Protein AF-A0A401IZW7-F1 (afdb_monomer_lite)

Foldseek 3Di:
DVVVVVVVVVVVVVVVVVVVVVVVVVVLVVQQPDDPPDPPFQAGLVLQCQFWLDDSVLSSCLCVQALRDDDPDLQRSCVQLQLHWDWDDDDPDTDTPGGGNNHDPSSVVSLLVSLVSCLVGQVQFPLNVVLVVVCVVVVNPCNPSSSSVSSSVVSSQVSCCRRPVDDGHSTHTDDD

Sequence (176 aa):
MHLKAEICRLLDRIELILQQLKAVEAIRDELLIAPPVNAAAPACPASLMQLRGIGPDFANVLWSEGLYRHFGNRRELASYAGLATTPWQSGTIDRMQGVSQAGNPRLRTVMVQISWFWLLHQRESALTRWFHQRVELDGGRRKKPAIIALARKLLIALWKFVRHGVVIEGAVLKHA

pLDDT: mean 88.48, std 10.16, range [44.94, 98.06]

InterPro domains:
  IPR003346 Transposase IS116/IS110/IS902, C-terminal [PF02371] (48-123)
  IPR047650 Transposase IS110-like [PTHR33055] (6-169)

Structure (mmCIF, N/CA/C/O backbone):
data_AF-A0A401IZW7-F1
#
_entry.id   AF-A0A401IZW7-F1
#
loop_
_atom_site.group_PDB
_atom_site.id
_atom_site.type_symbol
_atom_site.label_atom_id
_atom_site.label_alt_id
_atom_site.label_comp_id
_atom_site.label_asym_id
_atom_site.label_entity_id
_atom_site.label_seq_id
_atom_site.pdbx_PDB_ins_code
_atom_site.Cartn_x
_atom_site.Cartn_y
_atom_site.Cartn_z
_atom_site.occupancy
_atom_site.B_iso_or_equiv
_atom_site.auth_seq_id
_atom_site.auth_comp_id
_atom_site.auth_asym_id
_atom_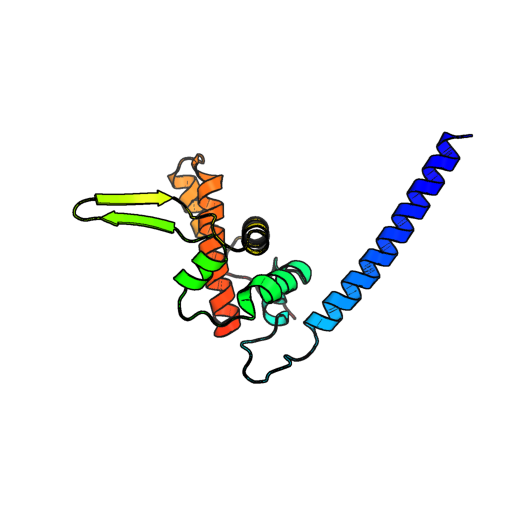site.auth_atom_id
_atom_site.pdbx_PDB_model_num
ATOM 1 N N . MET A 1 1 ? 30.711 7.380 -35.625 1.00 66.44 1 MET A N 1
ATOM 2 C CA . MET A 1 1 ? 30.952 5.948 -35.324 1.00 66.44 1 MET A CA 1
ATOM 3 C C . MET A 1 1 ? 30.677 5.607 -33.857 1.00 66.44 1 MET A C 1
ATOM 5 O O . MET A 1 1 ? 29.888 4.704 -33.620 1.00 66.44 1 MET A O 1
ATOM 9 N N . HIS A 1 2 ? 31.232 6.340 -32.881 1.00 84.12 2 HIS A N 1
ATOM 10 C CA . HIS A 1 2 ? 31.074 6.031 -31.445 1.00 84.12 2 HIS A CA 1
ATOM 11 C C . HIS A 1 2 ? 29.626 6.050 -30.924 1.00 84.12 2 HIS A C 1
ATOM 13 O O . HIS A 1 2 ? 29.213 5.090 -30.284 1.00 84.12 2 HIS A O 1
ATOM 19 N N . LEU A 1 3 ? 28.830 7.067 -31.280 1.00 92.69 3 LEU A N 1
ATOM 20 C CA . LEU A 1 3 ? 27.442 7.188 -30.810 1.00 92.69 3 LEU A CA 1
ATOM 21 C C . LEU A 1 3 ? 26.559 5.999 -31.227 1.00 92.69 3 LEU A C 1
ATOM 23 O O . LEU A 1 3 ? 25.774 5.496 -30.434 1.00 92.69 3 LEU A O 1
ATOM 27 N N . LYS A 1 4 ? 26.716 5.502 -32.462 1.00 95.00 4 LYS A N 1
ATOM 28 C CA . LYS A 1 4 ? 25.958 4.338 -32.951 1.00 95.00 4 LYS A CA 1
ATOM 29 C C . LYS A 1 4 ? 26.282 3.081 -32.136 1.00 95.00 4 LYS A C 1
ATOM 31 O O . LYS A 1 4 ? 25.372 2.355 -31.761 1.00 95.00 4 LYS A O 1
ATOM 36 N N . ALA A 1 5 ? 27.563 2.846 -31.845 1.00 95.25 5 ALA A N 1
ATOM 37 C CA . ALA A 1 5 ? 27.991 1.700 -31.045 1.00 95.25 5 ALA A CA 1
ATOM 38 C C . ALA A 1 5 ? 27.495 1.789 -29.593 1.00 95.25 5 ALA A C 1
ATOM 40 O O . ALA A 1 5 ? 27.129 0.777 -29.002 1.00 95.25 5 ALA A O 1
ATOM 41 N N . GLU A 1 6 ? 27.455 2.993 -29.024 1.00 95.50 6 GLU A N 1
ATOM 42 C CA . GLU A 1 6 ? 26.913 3.226 -27.686 1.00 95.50 6 GLU A CA 1
ATOM 43 C C . GLU A 1 6 ? 25.400 2.985 -27.628 1.00 95.50 6 GLU A C 1
ATOM 45 O O . GLU A 1 6 ? 24.934 2.276 -26.738 1.00 95.50 6 GLU A O 1
ATOM 50 N N . ILE A 1 7 ? 24.647 3.472 -28.621 1.00 96.88 7 ILE A N 1
ATOM 51 C CA . ILE A 1 7 ? 23.209 3.196 -28.748 1.00 96.88 7 ILE A CA 1
ATOM 52 C C . ILE A 1 7 ? 22.953 1.688 -28.837 1.00 96.88 7 ILE A C 1
ATOM 54 O O . ILE A 1 7 ? 22.086 1.191 -28.124 1.00 96.88 7 ILE A O 1
ATOM 58 N N . CYS A 1 8 ? 23.719 0.947 -29.647 1.00 97.19 8 CYS A N 1
ATOM 59 C CA . CYS A 1 8 ? 23.579 -0.510 -29.734 1.00 97.19 8 CYS A CA 1
ATOM 60 C C . CYS A 1 8 ? 23.766 -1.183 -28.366 1.00 97.19 8 CYS A C 1
ATOM 62 O O . CYS A 1 8 ? 22.891 -1.925 -27.941 1.00 97.19 8 CYS A O 1
ATOM 64 N N . ARG A 1 9 ? 24.821 -0.837 -27.613 1.00 96.69 9 ARG A N 1
ATOM 65 C CA . ARG A 1 9 ? 25.041 -1.396 -26.264 1.00 96.69 9 ARG A CA 1
ATOM 66 C C . ARG A 1 9 ? 23.902 -1.083 -25.292 1.00 96.69 9 ARG A C 1
ATOM 68 O O . ARG A 1 9 ? 23.589 -1.900 -24.429 1.00 96.69 9 ARG A O 1
ATOM 75 N N . LEU A 1 10 ? 23.312 0.112 -25.383 1.00 97.56 10 LEU A N 1
ATOM 76 C CA . LEU A 1 10 ? 22.170 0.486 -24.548 1.00 97.56 10 LEU A CA 1
ATOM 77 C C . LEU A 1 10 ? 20.919 -0.317 -24.913 1.00 97.56 10 LEU A C 1
ATOM 79 O O . LEU A 1 10 ? 20.207 -0.747 -24.008 1.00 97.56 10 LEU A O 1
ATOM 83 N N . LEU A 1 11 ? 20.677 -0.553 -26.205 1.00 97.88 11 LEU A N 1
ATOM 84 C CA . LEU A 1 11 ? 19.581 -1.405 -26.668 1.00 97.88 11 LEU A CA 1
ATOM 85 C C . LEU A 1 11 ? 19.766 -2.851 -26.193 1.00 97.88 11 LEU A C 1
ATOM 87 O O . LEU A 1 11 ? 18.843 -3.391 -25.586 1.00 97.88 11 LEU A O 1
ATOM 91 N N . ASP A 1 12 ? 20.968 -3.415 -26.344 1.00 97.94 12 ASP A N 1
ATOM 92 C CA . ASP A 1 12 ? 21.296 -4.767 -25.869 1.00 97.94 12 ASP A CA 1
ATOM 93 C C . ASP A 1 12 ? 21.050 -4.897 -24.354 1.00 97.94 12 ASP A C 1
ATOM 95 O O . ASP A 1 12 ? 20.484 -5.877 -23.865 1.00 97.94 12 ASP A O 1
ATOM 99 N N . ARG A 1 13 ? 21.428 -3.868 -23.580 1.00 97.88 13 ARG A N 1
ATOM 100 C CA . ARG A 1 13 ? 21.201 -3.838 -22.129 1.00 97.88 13 ARG A CA 1
ATOM 101 C C . ARG A 1 13 ? 19.718 -3.747 -21.772 1.00 97.88 13 ARG A C 1
ATOM 103 O O . ARG A 1 13 ? 19.296 -4.390 -20.813 1.00 97.88 13 ARG A O 1
ATOM 110 N N . ILE A 1 14 ? 18.941 -2.938 -22.493 1.00 98.06 14 ILE A N 1
ATOM 111 C CA . ILE A 1 14 ? 17.491 -2.838 -22.280 1.00 98.06 14 ILE A CA 1
ATOM 112 C C . ILE A 1 14 ? 16.838 -4.189 -22.564 1.00 98.06 14 ILE A C 1
ATOM 114 O O . ILE A 1 14 ? 16.034 -4.648 -21.755 1.00 98.06 14 ILE A O 1
ATOM 118 N N . GLU A 1 15 ? 17.210 -4.848 -23.660 1.00 97.88 15 GLU A N 1
ATOM 119 C CA . GLU A 1 15 ? 16.669 -6.156 -24.018 1.00 97.88 15 GLU A CA 1
ATOM 120 C C . GLU A 1 15 ? 16.966 -7.206 -22.940 1.00 97.88 15 GLU A C 1
ATOM 122 O O . GLU A 1 15 ? 16.049 -7.891 -22.481 1.00 97.88 15 GLU A O 1
ATOM 127 N N . LEU A 1 16 ? 18.208 -7.257 -22.448 1.00 98.06 16 LEU A N 1
ATOM 128 C CA . LEU A 1 16 ? 18.594 -8.146 -21.352 1.00 98.06 16 LEU A CA 1
ATOM 129 C C . LEU A 1 16 ? 17.767 -7.891 -20.081 1.00 98.06 16 LEU A C 1
ATOM 131 O O . LEU A 1 16 ? 17.264 -8.832 -19.465 1.00 98.06 16 LEU A O 1
ATOM 135 N N . ILE A 1 17 ? 17.601 -6.626 -19.683 1.00 97.75 17 ILE A N 1
ATOM 136 C CA . ILE A 1 17 ? 16.828 -6.268 -18.483 1.00 97.75 17 ILE A CA 1
ATOM 137 C C . ILE A 1 17 ? 15.356 -6.653 -18.654 1.00 97.75 17 ILE A C 1
ATOM 139 O O . ILE A 1 17 ? 14.751 -7.169 -17.716 1.00 97.75 17 ILE A O 1
ATOM 143 N N . LEU A 1 18 ? 14.774 -6.448 -19.838 1.00 97.75 18 LEU A N 1
ATOM 144 C CA . LEU A 1 18 ? 13.393 -6.846 -20.117 1.00 97.75 18 LEU A CA 1
ATOM 145 C C . LEU A 1 18 ? 13.208 -8.366 -20.041 1.00 97.75 18 LEU A C 1
ATOM 147 O O . LEU A 1 18 ? 12.187 -8.826 -19.533 1.00 97.75 18 LEU A O 1
ATOM 151 N N . GLN A 1 19 ? 14.182 -9.152 -20.506 1.00 97.75 19 GLN A N 1
ATOM 152 C CA . GLN A 1 19 ? 14.154 -10.611 -20.370 1.00 97.75 19 GLN A CA 1
ATOM 153 C C . GLN A 1 19 ? 14.216 -11.045 -18.899 1.00 97.75 19 GLN A C 1
ATOM 155 O O . GLN A 1 19 ? 13.415 -11.873 -18.466 1.00 97.75 19 GLN A O 1
ATOM 160 N N . GLN A 1 20 ? 15.116 -10.451 -18.110 1.00 97.25 20 GLN A N 1
ATOM 161 C CA . GLN A 1 20 ? 15.227 -10.736 -16.676 1.00 97.25 20 GLN A CA 1
ATOM 162 C C . GLN A 1 20 ? 13.965 -10.332 -15.908 1.00 97.25 20 GLN A C 1
ATOM 164 O O . GLN A 1 20 ? 13.503 -11.084 -15.052 1.00 97.25 20 GLN A O 1
ATOM 169 N N . LEU A 1 21 ? 13.378 -9.177 -16.237 1.00 95.69 21 LEU A N 1
ATOM 170 C CA . LEU A 1 21 ? 12.128 -8.719 -15.638 1.00 95.69 21 LEU A CA 1
ATOM 171 C C . LEU A 1 21 ? 11.007 -9.729 -15.886 1.00 95.69 21 LEU A C 1
ATOM 173 O O . LEU A 1 21 ? 10.373 -10.162 -14.930 1.00 95.69 21 LEU A O 1
ATOM 177 N N . LYS A 1 22 ? 10.829 -10.177 -17.135 1.00 95.50 22 LYS A N 1
ATOM 178 C CA . LYS A 1 22 ? 9.826 -11.197 -17.482 1.00 95.50 22 LYS A CA 1
ATOM 179 C C . LYS A 1 22 ? 10.024 -12.499 -16.707 1.00 95.50 22 LYS A C 1
ATOM 181 O O . LYS A 1 22 ? 9.047 -13.093 -16.264 1.00 95.50 22 LYS A O 1
ATOM 186 N N . ALA A 1 23 ? 11.270 -12.937 -16.523 1.00 95.12 23 ALA A N 1
ATOM 187 C CA . ALA A 1 23 ? 11.562 -14.135 -15.739 1.00 95.12 23 ALA A CA 1
ATOM 188 C C . ALA A 1 23 ? 11.154 -13.969 -14.263 1.00 95.12 23 ALA A C 1
ATOM 190 O O . ALA A 1 23 ? 10.548 -14.866 -13.683 1.00 95.12 23 ALA A O 1
ATOM 191 N N . VAL A 1 24 ? 11.428 -12.807 -13.662 1.00 93.50 24 VAL A N 1
ATOM 192 C CA . VAL A 1 24 ? 11.023 -12.505 -12.278 1.00 93.50 24 VAL A CA 1
ATOM 193 C C . VAL A 1 24 ? 9.502 -12.379 -12.148 1.00 93.50 24 VAL A C 1
ATOM 195 O O . VAL A 1 24 ? 8.928 -12.861 -11.172 1.00 93.50 24 VAL A O 1
ATOM 198 N N . GLU A 1 25 ? 8.840 -11.761 -13.126 1.00 92.12 25 GLU A N 1
ATOM 199 C CA . GLU A 1 25 ? 7.379 -11.653 -13.173 1.00 92.12 25 GLU A CA 1
ATOM 200 C C . GLU A 1 25 ? 6.712 -13.029 -13.274 1.00 92.12 25 GLU A C 1
ATOM 202 O O . GLU A 1 25 ? 5.750 -13.279 -12.552 1.00 92.12 25 GLU A O 1
ATOM 207 N N . ALA A 1 26 ? 7.262 -13.944 -14.079 1.00 90.81 26 ALA A N 1
ATOM 208 C CA . ALA A 1 26 ? 6.775 -15.319 -14.173 1.00 90.81 26 ALA A CA 1
ATOM 209 C C . ALA A 1 26 ? 6.876 -16.055 -12.826 1.00 90.81 26 ALA A C 1
ATOM 211 O O . ALA A 1 26 ? 5.886 -16.614 -12.361 1.00 90.81 26 ALA A O 1
ATOM 212 N N . ILE A 1 27 ? 8.026 -15.966 -12.143 1.00 89.31 27 ILE A N 1
ATOM 213 C CA . ILE A 1 27 ? 8.215 -16.564 -10.808 1.00 89.31 27 ILE A CA 1
ATOM 214 C C . ILE A 1 27 ? 7.198 -15.995 -9.808 1.00 89.31 27 ILE A C 1
ATOM 216 O O . ILE A 1 27 ? 6.608 -16.730 -9.016 1.00 89.31 27 ILE A O 1
ATOM 220 N N . ARG A 1 28 ? 6.972 -14.676 -9.825 1.00 88.31 28 ARG A N 1
ATOM 221 C CA . ARG A 1 28 ? 5.965 -14.031 -8.970 1.00 88.31 28 ARG A CA 1
ATOM 222 C C . ARG A 1 28 ? 4.570 -14.588 -9.253 1.00 88.31 28 ARG A C 1
ATOM 224 O O . ARG A 1 28 ? 3.847 -14.895 -8.308 1.00 88.31 28 ARG A O 1
ATOM 231 N N . ASP A 1 29 ? 4.186 -14.677 -10.520 1.00 86.69 29 ASP A N 1
ATOM 232 C CA . ASP A 1 29 ? 2.843 -15.100 -10.914 1.00 86.69 29 ASP A CA 1
ATOM 233 C C . ASP A 1 29 ? 2.595 -16.576 -10.566 1.00 86.69 29 ASP A C 1
ATOM 235 O O . ASP A 1 29 ? 1.526 -16.909 -10.054 1.00 86.69 29 ASP A O 1
ATOM 239 N N . GLU A 1 30 ? 3.607 -17.438 -10.705 1.00 86.06 30 GLU A N 1
ATOM 240 C CA . GLU A 1 30 ? 3.570 -18.826 -10.225 1.00 86.06 30 GLU A CA 1
ATOM 241 C C . GLU A 1 30 ? 3.306 -18.904 -8.712 1.00 86.06 30 GLU A C 1
ATOM 243 O O . GLU A 1 30 ? 2.426 -19.644 -8.265 1.00 86.06 30 GLU A O 1
ATOM 248 N N . LEU A 1 31 ? 4.007 -18.093 -7.913 1.00 81.12 31 LEU A N 1
ATOM 249 C CA . LEU A 1 31 ? 3.826 -18.047 -6.457 1.00 81.12 31 LEU A CA 1
ATOM 250 C C . LEU A 1 31 ? 2.451 -17.511 -6.033 1.00 81.12 31 LEU A C 1
ATOM 252 O O . LEU A 1 31 ? 1.957 -17.876 -4.967 1.00 81.12 31 LEU A O 1
ATOM 256 N N . LEU A 1 32 ? 1.831 -16.645 -6.839 1.00 77.44 32 LEU A N 1
ATOM 257 C CA . LEU A 1 32 ? 0.494 -16.106 -6.567 1.00 77.44 32 LEU A CA 1
ATOM 258 C C . LEU A 1 32 ? -0.622 -17.120 -6.851 1.00 77.44 32 LEU A C 1
ATOM 260 O O . LEU A 1 32 ? -1.674 -17.047 -6.214 1.00 77.44 32 LEU A O 1
ATOM 264 N N . ILE A 1 33 ? -0.401 -18.036 -7.798 1.00 74.75 33 ILE A N 1
ATOM 265 C CA . ILE A 1 33 ? -1.347 -19.097 -8.178 1.00 74.75 33 ILE A CA 1
ATOM 266 C C . ILE A 1 33 ? -1.187 -20.330 -7.276 1.00 74.75 33 ILE A C 1
ATOM 268 O O . ILE A 1 33 ? -2.151 -21.072 -7.072 1.00 74.75 33 ILE A O 1
ATOM 272 N N . ALA A 1 34 ? 0.007 -20.546 -6.716 1.00 69.31 34 ALA A N 1
ATOM 273 C CA . ALA A 1 34 ? 0.283 -21.678 -5.845 1.00 69.31 34 ALA A CA 1
ATOM 274 C C . ALA A 1 34 ? -0.717 -21.752 -4.667 1.00 69.31 34 ALA A C 1
ATOM 276 O O . ALA A 1 34 ? -0.985 -20.742 -4.003 1.00 69.31 34 ALA A O 1
ATOM 277 N N . PRO A 1 35 ? -1.282 -22.942 -4.378 1.00 61.03 35 PRO A N 1
ATOM 278 C CA . PRO A 1 35 ? -2.200 -23.108 -3.261 1.00 61.03 35 PRO A CA 1
ATOM 279 C C . PRO A 1 35 ? -1.498 -22.757 -1.941 1.00 61.03 35 PRO A C 1
ATOM 281 O O . PRO A 1 35 ? -0.297 -23.004 -1.789 1.00 61.03 35 PRO A O 1
ATOM 284 N N . PRO A 1 36 ? -2.220 -22.181 -0.962 1.00 62.81 36 PRO A N 1
ATOM 285 C CA . PRO A 1 36 ? -1.621 -21.837 0.315 1.00 62.81 36 PRO A CA 1
ATOM 286 C C . PRO A 1 36 ? -1.055 -23.097 0.978 1.00 62.81 36 PRO A C 1
ATOM 288 O O . PRO A 1 36 ? -1.755 -24.094 1.135 1.00 62.81 36 PRO A O 1
ATOM 291 N N . VAL A 1 37 ? 0.204 -23.020 1.418 1.00 58.25 37 VAL A N 1
ATOM 292 C CA . VAL A 1 37 ? 0.932 -24.125 2.075 1.00 58.25 37 VAL A CA 1
ATOM 293 C C . VAL A 1 37 ? 0.200 -24.640 3.328 1.00 58.25 37 VAL A C 1
ATOM 295 O O . VAL A 1 37 ? 0.379 -25.786 3.719 1.00 58.25 37 VAL A O 1
ATOM 298 N N . ASN A 1 38 ? -0.672 -23.822 3.932 1.00 57.50 38 ASN A N 1
ATOM 299 C CA . ASN A 1 38 ? -1.507 -24.197 5.071 1.00 57.50 38 ASN A CA 1
ATOM 300 C C . ASN A 1 38 ? -2.997 -23.981 4.770 1.00 57.50 38 ASN A C 1
ATOM 302 O O . ASN A 1 38 ? -3.418 -22.857 4.503 1.00 57.50 38 ASN A O 1
ATOM 306 N N . ALA A 1 39 ? -3.814 -25.026 4.941 1.00 51.50 39 ALA A N 1
ATOM 307 C CA . ALA A 1 39 ? -5.276 -24.970 4.793 1.00 51.50 39 ALA A CA 1
ATOM 308 C C . ALA A 1 39 ? -5.973 -24.027 5.800 1.00 51.50 39 ALA A C 1
ATOM 310 O O . ALA A 1 39 ? -7.092 -23.583 5.565 1.00 51.50 39 ALA A O 1
ATOM 311 N N . ALA A 1 40 ? -5.305 -23.687 6.909 1.00 51.81 40 ALA A N 1
ATOM 312 C CA . ALA A 1 40 ? -5.777 -22.718 7.903 1.00 51.81 40 ALA A CA 1
ATOM 313 C C . ALA A 1 40 ? -5.408 -21.254 7.568 1.00 51.81 40 ALA A C 1
ATOM 315 O O . ALA A 1 40 ? -5.723 -20.343 8.341 1.00 51.81 40 ALA A O 1
ATOM 316 N N . ALA A 1 41 ? -4.702 -21.007 6.456 1.00 54.31 41 ALA A N 1
ATOM 317 C CA . ALA A 1 41 ? -4.298 -19.664 6.066 1.00 54.31 41 ALA A CA 1
ATOM 318 C C . ALA A 1 41 ? -5.493 -18.861 5.503 1.00 54.31 41 ALA A C 1
ATOM 320 O O . ALA A 1 41 ? -6.273 -19.368 4.697 1.00 54.31 41 ALA A O 1
ATOM 321 N N . PRO A 1 42 ? -5.650 -17.594 5.914 1.00 53.34 42 PRO A N 1
ATOM 322 C CA . PRO A 1 42 ? -6.771 -16.744 5.521 1.00 53.34 42 PRO A CA 1
ATOM 323 C C . PRO A 1 42 ? -6.658 -16.264 4.067 1.00 53.34 42 PRO A C 1
ATOM 325 O O . PRO A 1 42 ? -6.046 -15.236 3.816 1.00 53.34 42 PRO A O 1
ATOM 328 N N . ALA A 1 43 ? -7.320 -16.951 3.139 1.00 61.53 43 ALA A N 1
ATOM 329 C CA . ALA A 1 43 ? -7.473 -16.552 1.735 1.00 61.53 43 ALA A CA 1
ATOM 330 C C . ALA A 1 43 ? -6.168 -16.368 0.931 1.00 61.53 43 ALA A C 1
ATOM 332 O O . ALA A 1 43 ? -5.067 -16.226 1.446 1.00 61.53 43 ALA A O 1
ATOM 333 N N . CYS A 1 44 ? -6.298 -16.443 -0.390 1.00 68.88 44 CYS A N 1
ATOM 334 C CA . CYS A 1 44 ? -5.179 -16.429 -1.323 1.00 68.88 44 CYS A CA 1
ATOM 335 C C . CYS A 1 44 ? -4.826 -14.979 -1.722 1.00 68.88 44 CYS A C 1
ATOM 337 O O . CYS A 1 44 ? -5.741 -14.163 -1.889 1.00 68.88 44 CYS A O 1
ATOM 339 N N . PRO A 1 45 ? -3.540 -14.644 -1.961 1.00 76.38 45 PRO A N 1
ATOM 340 C CA . PRO A 1 45 ? -3.139 -13.410 -2.647 1.00 76.38 45 PRO A CA 1
ATOM 341 C C . PRO A 1 45 ? -3.968 -13.107 -3.905 1.00 76.38 45 PRO A C 1
ATOM 343 O O . PRO A 1 45 ? -4.272 -11.945 -4.184 1.00 76.38 45 PRO A O 1
ATOM 346 N N . ALA A 1 46 ? -4.391 -14.151 -4.626 1.00 81.88 46 ALA A N 1
ATOM 347 C CA . ALA A 1 46 ? -5.228 -14.053 -5.816 1.00 81.88 46 ALA A CA 1
ATOM 348 C C . ALA A 1 46 ? -6.563 -13.329 -5.568 1.00 81.88 46 ALA A C 1
ATOM 350 O O . ALA A 1 46 ? -7.049 -12.624 -6.454 1.00 81.88 46 ALA A O 1
ATOM 351 N N . SER A 1 47 ? -7.136 -13.413 -4.361 1.00 85.06 47 SER A N 1
ATOM 352 C CA . SER A 1 47 ? -8.378 -12.705 -4.032 1.00 85.06 47 SER A CA 1
ATOM 353 C C . SER A 1 47 ? -8.211 -11.190 -4.167 1.00 85.06 47 SER A C 1
ATOM 355 O O . SER A 1 47 ? -9.093 -10.516 -4.691 1.00 85.06 47 SER A O 1
ATOM 357 N N . LEU A 1 48 ? -7.056 -10.633 -3.777 1.00 88.12 48 LEU A N 1
ATOM 358 C CA . LEU A 1 48 ? -6.780 -9.195 -3.907 1.00 88.12 48 LEU A CA 1
ATOM 359 C C . LEU A 1 48 ? -6.750 -8.735 -5.369 1.00 88.12 48 LEU A C 1
ATOM 361 O O . LEU A 1 48 ? -7.152 -7.611 -5.661 1.00 88.12 48 LEU A O 1
ATOM 365 N N . MET A 1 49 ? -6.307 -9.597 -6.288 1.00 89.62 49 MET A N 1
ATOM 366 C CA . MET A 1 49 ? -6.221 -9.281 -7.718 1.00 89.62 49 MET A CA 1
ATOM 367 C C . MET A 1 49 ? -7.592 -9.146 -8.385 1.00 89.62 49 MET A C 1
ATOM 369 O O . MET A 1 49 ? -7.684 -8.517 -9.447 1.00 89.62 49 MET A O 1
ATOM 373 N N . GLN A 1 50 ? -8.646 -9.683 -7.758 1.00 88.88 50 GLN A N 1
ATOM 374 C CA . GLN A 1 50 ? -10.030 -9.510 -8.196 1.00 88.88 50 GLN A CA 1
ATOM 375 C C . GLN A 1 50 ? -10.480 -8.052 -8.074 1.00 88.88 50 GLN A C 1
ATOM 377 O O . GLN A 1 50 ? -11.365 -7.625 -8.802 1.00 88.88 50 GLN A O 1
ATOM 382 N N . LEU A 1 51 ? -9.875 -7.244 -7.199 1.00 89.94 51 LEU A N 1
ATOM 383 C CA . LEU A 1 51 ? -10.215 -5.828 -7.092 1.00 89.94 51 LEU A CA 1
ATOM 384 C C . LEU A 1 51 ? -9.620 -5.045 -8.268 1.00 89.94 51 LEU A C 1
ATOM 386 O O . LEU A 1 51 ? -8.418 -5.100 -8.557 1.00 89.94 51 LEU A O 1
ATOM 390 N N . ARG A 1 52 ? -10.453 -4.248 -8.946 1.00 88.00 52 ARG A N 1
ATOM 391 C CA . ARG A 1 52 ? -9.974 -3.346 -9.999 1.00 88.00 52 ARG A CA 1
ATOM 392 C C . ARG A 1 52 ? -8.988 -2.335 -9.398 1.00 88.00 52 ARG A C 1
ATOM 394 O O . ARG A 1 52 ? -9.278 -1.701 -8.388 1.00 88.00 52 ARG A O 1
ATOM 401 N N . GLY A 1 53 ? -7.819 -2.190 -10.019 1.00 85.12 53 GLY A N 1
ATOM 402 C CA . GLY A 1 53 ? -6.745 -1.314 -9.532 1.00 85.12 53 GLY A CA 1
ATOM 403 C C . GLY A 1 53 ? -5.703 -1.994 -8.637 1.00 85.12 53 GLY A C 1
ATOM 404 O O . GLY A 1 53 ? -4.702 -1.359 -8.318 1.00 85.12 53 GLY A O 1
ATOM 405 N N . ILE A 1 54 ? -5.879 -3.273 -8.281 1.00 91.00 54 ILE A N 1
ATOM 406 C CA . ILE A 1 54 ? -4.827 -4.084 -7.653 1.00 91.00 54 ILE A CA 1
ATOM 407 C C . ILE A 1 54 ? -4.274 -5.073 -8.689 1.00 91.00 54 ILE A C 1
ATOM 409 O O . ILE A 1 54 ? -5.015 -5.827 -9.328 1.00 91.00 54 ILE A O 1
ATOM 413 N N . GLY A 1 55 ? -2.959 -5.005 -8.905 1.00 89.88 55 GLY A N 1
ATOM 414 C CA . GLY A 1 55 ? -2.195 -5.889 -9.789 1.00 89.88 55 GLY A CA 1
ATOM 415 C C . GLY A 1 55 ? -1.413 -6.958 -9.016 1.00 89.88 55 GLY A C 1
ATOM 416 O O . GLY A 1 55 ? -1.417 -6.928 -7.782 1.00 89.88 55 GLY A O 1
ATOM 417 N N . PRO A 1 56 ? -0.727 -7.874 -9.721 1.00 90.12 56 PRO A N 1
ATOM 418 C CA . PRO A 1 56 ? 0.009 -8.977 -9.101 1.00 90.12 56 PRO A CA 1
ATOM 419 C C . PRO A 1 56 ? 1.148 -8.489 -8.194 1.00 90.12 56 PRO A C 1
ATOM 421 O O . PRO A 1 56 ? 1.286 -8.989 -7.083 1.00 90.12 56 PRO A O 1
ATOM 424 N N . ASP A 1 57 ? 1.890 -7.445 -8.577 1.00 90.81 57 ASP A N 1
ATOM 425 C CA . ASP A 1 57 ? 2.937 -6.862 -7.720 1.00 90.81 57 ASP A CA 1
ATOM 426 C C . ASP A 1 57 ? 2.396 -6.339 -6.395 1.00 90.81 57 ASP A C 1
ATOM 428 O O . ASP A 1 57 ? 2.912 -6.649 -5.320 1.00 90.81 57 ASP A O 1
ATOM 432 N N . PHE A 1 58 ? 1.322 -5.553 -6.466 1.00 92.31 58 PHE A N 1
ATOM 433 C CA . PHE A 1 58 ? 0.692 -4.996 -5.279 1.00 92.31 58 PHE A CA 1
ATOM 434 C C . PHE A 1 58 ? 0.092 -6.092 -4.404 1.00 92.31 58 PHE A C 1
ATOM 436 O O . PHE A 1 58 ? 0.273 -6.052 -3.189 1.00 92.31 58 PHE A O 1
ATOM 443 N N . ALA A 1 59 ? -0.574 -7.082 -5.001 1.00 91.62 59 ALA A N 1
ATOM 444 C CA . ALA A 1 59 ? -1.110 -8.226 -4.275 1.00 91.62 59 ALA A CA 1
ATOM 445 C C . ALA A 1 59 ? 0.006 -9.015 -3.570 1.00 91.62 59 ALA A C 1
ATOM 447 O O . ALA A 1 59 ? -0.108 -9.290 -2.376 1.00 91.62 59 ALA A O 1
ATOM 448 N N . ASN A 1 60 ? 1.112 -9.291 -4.268 1.00 90.81 60 ASN A N 1
ATOM 449 C CA . ASN A 1 60 ? 2.260 -10.006 -3.721 1.00 90.81 60 ASN A CA 1
ATOM 450 C C . ASN A 1 60 ? 2.894 -9.259 -2.542 1.00 90.81 60 ASN A C 1
ATOM 452 O O . ASN A 1 60 ? 3.124 -9.847 -1.486 1.00 90.81 60 ASN A O 1
ATOM 456 N N . VAL A 1 61 ? 3.146 -7.953 -2.679 1.00 92.06 61 VAL A N 1
ATOM 457 C CA . VAL A 1 61 ? 3.754 -7.168 -1.593 1.00 92.06 61 VAL A CA 1
ATOM 458 C C . VAL A 1 61 ? 2.794 -7.016 -0.415 1.00 92.06 61 VAL A C 1
ATOM 460 O O . VAL A 1 61 ? 3.206 -7.189 0.727 1.00 92.06 61 VAL A O 1
ATOM 463 N N . LEU A 1 62 ? 1.506 -6.748 -0.654 1.00 92.19 62 LEU A N 1
ATOM 464 C CA . LEU A 1 62 ? 0.513 -6.672 0.425 1.00 92.19 62 LEU A CA 1
ATOM 465 C C . LEU A 1 62 ? 0.428 -7.974 1.214 1.00 92.19 62 LEU A C 1
ATOM 467 O O . LEU A 1 62 ? 0.331 -7.950 2.445 1.00 92.19 62 LEU A O 1
ATOM 471 N N . TRP A 1 63 ? 0.455 -9.098 0.503 1.00 90.06 63 TRP A N 1
ATOM 472 C CA . TRP A 1 63 ? 0.422 -10.407 1.119 1.00 90.06 63 TRP A CA 1
ATOM 473 C C . TRP A 1 63 ? 1.698 -10.692 1.900 1.00 90.06 63 TRP A C 1
ATOM 475 O O . TRP A 1 63 ? 1.611 -10.893 3.107 1.00 90.06 63 TRP A O 1
ATOM 485 N N . SER A 1 64 ? 2.856 -10.655 1.239 1.00 88.69 64 SER A N 1
ATOM 486 C CA . SER A 1 64 ? 4.147 -11.051 1.817 1.00 88.69 64 SER A CA 1
ATOM 487 C C . SER A 1 64 ?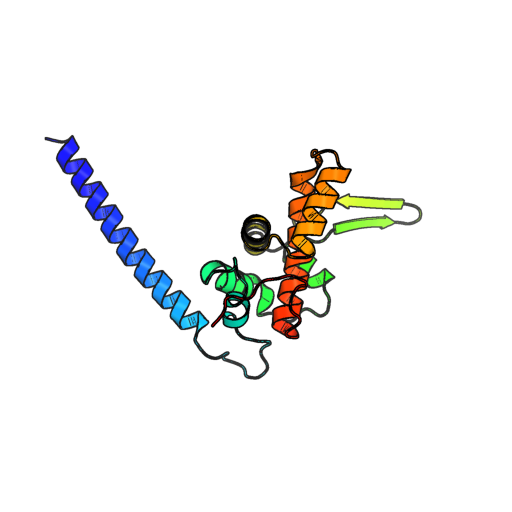 4.623 -10.127 2.936 1.00 88.69 64 SER A C 1
ATOM 489 O O . SER A 1 64 ? 5.241 -10.597 3.886 1.00 88.69 64 SER A O 1
ATOM 491 N N . GLU A 1 65 ? 4.298 -8.835 2.882 1.00 91.56 65 GLU A N 1
ATOM 492 C CA . GLU A 1 65 ? 4.712 -7.891 3.920 1.00 91.56 65 GLU A CA 1
ATOM 493 C C . GLU A 1 65 ? 3.729 -7.828 5.087 1.00 91.56 65 GLU A C 1
ATOM 495 O O . GLU A 1 65 ? 4.145 -7.530 6.199 1.00 91.56 65 GLU A O 1
ATOM 500 N N . GLY A 1 66 ? 2.433 -8.076 4.875 1.00 89.25 66 GLY A N 1
ATOM 501 C CA . GLY A 1 66 ? 1.419 -7.814 5.900 1.00 89.25 66 GLY A CA 1
ATOM 502 C C . GLY A 1 66 ? 0.370 -8.903 6.041 1.00 89.25 66 GLY A C 1
ATOM 503 O O . GLY A 1 66 ? 0.248 -9.513 7.102 1.00 89.25 66 GLY A O 1
ATOM 504 N N . LEU A 1 67 ? -0.428 -9.119 4.997 1.00 88.50 67 LEU A N 1
ATOM 505 C CA . LEU A 1 67 ? -1.705 -9.831 5.104 1.00 88.50 67 LEU A CA 1
ATOM 506 C C . LEU A 1 67 ? -1.573 -11.345 5.322 1.00 88.50 67 LEU A C 1
ATOM 508 O O . LEU A 1 67 ? -2.538 -11.955 5.780 1.00 88.50 67 LEU A O 1
ATOM 512 N N . TYR A 1 68 ? -0.388 -11.927 5.101 1.00 85.06 68 TYR A N 1
ATOM 513 C CA . TYR A 1 68 ? -0.106 -13.317 5.473 1.00 85.06 68 TYR A CA 1
ATOM 514 C C . TYR A 1 68 ? -0.204 -13.565 6.991 1.00 85.06 68 TYR A C 1
ATOM 516 O O . TYR A 1 68 ? -0.440 -14.692 7.431 1.00 85.06 68 TYR A O 1
ATOM 524 N N . ARG A 1 69 ? -0.019 -12.520 7.812 1.00 85.62 69 ARG A N 1
ATOM 525 C CA . ARG A 1 69 ? -0.054 -12.616 9.277 1.00 85.62 69 ARG A CA 1
ATOM 526 C C . ARG A 1 69 ? -1.479 -12.547 9.819 1.00 85.62 69 ARG A C 1
ATOM 528 O O . ARG A 1 69 ? -2.407 -11.997 9.221 1.00 85.62 69 ARG A O 1
ATOM 535 N N . HIS A 1 70 ? -1.660 -13.091 11.018 1.00 86.31 70 HIS A N 1
ATOM 536 C CA . HIS A 1 70 ? -2.848 -12.815 11.814 1.00 86.31 70 HIS A CA 1
ATOM 537 C C . HIS A 1 70 ? -2.678 -11.517 12.601 1.00 86.31 70 HIS A C 1
ATOM 539 O O . HIS A 1 70 ? -1.638 -11.289 13.209 1.00 86.31 70 HIS A O 1
ATOM 545 N N . PHE A 1 71 ? -3.721 -10.690 12.587 1.00 89.44 71 PHE A N 1
ATOM 546 C CA . PHE A 1 71 ? -3.845 -9.500 13.419 1.00 89.44 71 PHE A CA 1
ATOM 547 C C . PHE A 1 71 ? -5.136 -9.648 14.218 1.00 89.44 71 PHE A C 1
ATOM 549 O O . PHE A 1 71 ? -6.177 -9.944 13.629 1.00 89.44 71 PHE A O 1
ATOM 556 N N . GLY A 1 72 ? -5.079 -9.433 15.529 1.00 88.50 72 GLY A N 1
ATOM 557 C CA . GLY A 1 72 ? -6.263 -9.457 16.386 1.00 88.50 72 GLY A CA 1
ATOM 558 C C . GLY A 1 72 ? -7.085 -8.176 16.251 1.00 88.50 72 GLY A C 1
ATOM 559 O O . GLY A 1 72 ? -8.299 -8.176 16.454 1.00 88.50 72 GLY A O 1
ATOM 560 N N . ASN A 1 73 ? -6.445 -7.066 15.862 1.00 91.38 73 ASN A N 1
ATOM 561 C CA . ASN A 1 73 ? -7.090 -5.758 15.804 1.00 91.38 73 ASN A CA 1
ATOM 562 C C . ASN A 1 73 ? -6.714 -4.944 14.553 1.00 91.38 73 ASN A C 1
ATOM 564 O O . ASN A 1 73 ? -5.559 -4.874 14.136 1.00 91.38 73 ASN A O 1
ATOM 568 N N . ARG A 1 74 ? -7.677 -4.168 14.035 1.00 92.12 74 ARG A N 1
ATOM 569 C CA . ARG A 1 74 ? -7.445 -3.130 13.011 1.00 92.12 74 ARG A CA 1
ATOM 570 C C . ARG A 1 74 ? -6.356 -2.121 13.405 1.00 92.12 74 ARG A C 1
ATOM 572 O O . ARG A 1 74 ? -5.725 -1.523 12.535 1.00 92.12 74 ARG A O 1
ATOM 579 N N . ARG A 1 75 ? -6.164 -1.881 14.709 1.00 91.69 75 ARG A N 1
ATOM 580 C CA . ARG A 1 75 ? -5.109 -0.993 15.224 1.00 91.69 75 ARG A CA 1
ATOM 581 C C . ARG A 1 75 ? -3.722 -1.623 15.115 1.00 91.69 75 ARG A C 1
ATOM 583 O O . ARG A 1 75 ? -2.797 -0.900 14.767 1.00 91.69 75 ARG A O 1
ATOM 590 N N . GLU A 1 76 ? -3.599 -2.929 15.340 1.00 93.31 76 GLU A N 1
ATOM 591 C CA . GLU A 1 76 ? -2.330 -3.659 15.208 1.00 93.31 76 GLU A CA 1
ATOM 592 C C . GLU A 1 76 ? -1.848 -3.635 13.763 1.00 93.31 76 GLU A C 1
ATOM 594 O O . GLU A 1 76 ? -0.720 -3.232 13.510 1.00 93.31 76 GLU A O 1
ATOM 599 N N . LEU A 1 77 ? -2.732 -3.941 12.808 1.00 94.69 77 LEU A N 1
ATOM 600 C CA . LEU A 1 77 ? -2.415 -3.861 11.381 1.00 94.69 77 LEU A CA 1
ATOM 601 C C . LEU A 1 77 ? -1.983 -2.447 10.968 1.00 94.69 77 LEU A C 1
ATOM 603 O O . LEU A 1 77 ? -0.982 -2.266 10.275 1.00 94.69 77 LEU A O 1
ATOM 607 N N . ALA A 1 78 ? -2.729 -1.427 11.403 1.00 94.38 78 ALA A N 1
ATOM 608 C CA . ALA A 1 78 ? -2.378 -0.044 11.105 1.00 94.38 78 ALA A CA 1
ATOM 609 C C . ALA A 1 78 ? -1.036 0.347 11.739 1.00 94.38 78 ALA A C 1
ATOM 611 O O . ALA A 1 78 ? -0.270 1.069 11.113 1.00 94.38 78 ALA A O 1
ATOM 612 N N . SER A 1 79 ? -0.740 -0.119 12.954 1.00 93.94 79 SER A N 1
ATOM 613 C CA . SER A 1 79 ? 0.540 0.137 13.620 1.00 93.94 79 SER A CA 1
ATOM 614 C C . SER A 1 79 ? 1.682 -0.560 12.896 1.00 93.94 79 SER A C 1
ATOM 616 O O . SER A 1 79 ? 2.697 0.065 12.616 1.00 93.94 79 SER A O 1
ATOM 618 N N . TYR A 1 80 ? 1.485 -1.821 12.515 1.00 94.38 80 TYR A N 1
ATOM 619 C CA . TYR A 1 80 ? 2.461 -2.606 11.775 1.00 94.38 80 TYR A CA 1
ATOM 620 C C . TYR A 1 80 ? 2.811 -1.962 10.430 1.00 94.38 80 TYR A C 1
ATOM 622 O O . TYR A 1 80 ? 3.981 -1.861 10.085 1.00 94.38 80 TYR A O 1
ATOM 630 N N . ALA A 1 81 ? 1.823 -1.442 9.700 1.00 94.88 81 ALA A N 1
ATOM 631 C CA . ALA A 1 81 ? 2.051 -0.716 8.451 1.00 94.88 81 ALA A CA 1
ATOM 632 C C . ALA A 1 81 ? 2.575 0.720 8.646 1.00 94.88 81 ALA A C 1
ATOM 634 O O . ALA A 1 81 ? 2.682 1.462 7.672 1.00 94.88 81 ALA A O 1
ATOM 635 N N . GLY A 1 82 ? 2.826 1.160 9.885 1.00 94.44 82 GLY A N 1
ATOM 636 C CA . GLY A 1 82 ? 3.214 2.537 10.179 1.00 94.44 82 GLY A CA 1
ATOM 637 C C . GLY A 1 82 ? 2.160 3.533 9.697 1.00 94.44 82 GLY A C 1
ATOM 638 O O . GLY A 1 82 ? 2.499 4.535 9.091 1.00 94.44 82 GLY A O 1
ATOM 639 N N . LEU A 1 83 ? 0.873 3.223 9.853 1.00 94.12 83 LEU A N 1
ATOM 640 C CA . LEU A 1 83 ? -0.293 4.045 9.493 1.00 94.12 83 LEU A CA 1
ATOM 641 C C . LEU A 1 83 ? -1.186 4.332 10.715 1.00 94.12 83 LEU A C 1
ATOM 643 O O . LEU A 1 83 ? -2.286 4.877 10.582 1.00 94.12 83 LEU A O 1
ATOM 647 N N . ALA A 1 84 ? -0.747 3.956 11.917 1.00 92.06 84 ALA A N 1
ATOM 648 C CA . ALA A 1 84 ? -1.459 4.239 13.152 1.00 92.06 84 ALA A CA 1
ATOM 649 C C . ALA A 1 84 ? -1.344 5.718 13.540 1.00 92.06 84 ALA A C 1
ATOM 651 O O . ALA A 1 84 ? -0.323 6.369 13.352 1.00 92.06 84 ALA A O 1
ATOM 652 N N . THR A 1 85 ? -2.422 6.244 14.106 1.00 86.62 85 THR A N 1
ATOM 653 C CA . THR A 1 85 ? -2.418 7.533 14.805 1.00 86.62 85 THR A CA 1
ATOM 654 C C . THR A 1 85 ? -1.723 7.371 16.146 1.00 86.62 85 THR A C 1
ATOM 656 O O . THR A 1 85 ? -1.954 6.360 16.810 1.00 86.62 85 THR A O 1
ATOM 659 N N . THR A 1 86 ? -0.963 8.378 16.555 1.00 85.88 86 THR A N 1
ATOM 660 C CA . THR A 1 86 ? -0.256 8.417 17.839 1.00 85.88 86 THR A CA 1
ATOM 661 C C . THR A 1 86 ? -0.984 9.384 18.779 1.00 85.88 86 THR A C 1
ATOM 663 O O . THR A 1 86 ? -0.712 10.587 18.747 1.00 85.88 86 THR A O 1
ATOM 666 N N . PRO A 1 87 ? -1.987 8.919 19.548 1.00 85.19 87 PRO A N 1
ATOM 667 C CA . PRO A 1 87 ? -2.579 9.735 20.598 1.00 85.19 87 PRO A CA 1
ATOM 668 C C . PRO A 1 87 ? -1.582 9.876 21.754 1.00 85.19 87 PRO A C 1
ATOM 670 O O . PRO A 1 87 ? -0.954 8.900 22.159 1.00 85.19 87 PRO A O 1
ATOM 673 N N . TRP A 1 88 ? -1.447 11.084 22.290 1.00 86.81 88 TRP A N 1
ATOM 674 C CA . TRP A 1 88 ? -0.719 11.360 23.521 1.00 86.81 88 TRP A CA 1
ATOM 675 C C . TRP A 1 88 ? -1.720 11.759 24.592 1.00 86.81 88 TRP A C 1
ATOM 677 O O . TRP A 1 88 ? -2.274 12.860 24.565 1.00 86.81 88 TRP A O 1
ATOM 687 N N . GLN A 1 89 ? -1.969 10.812 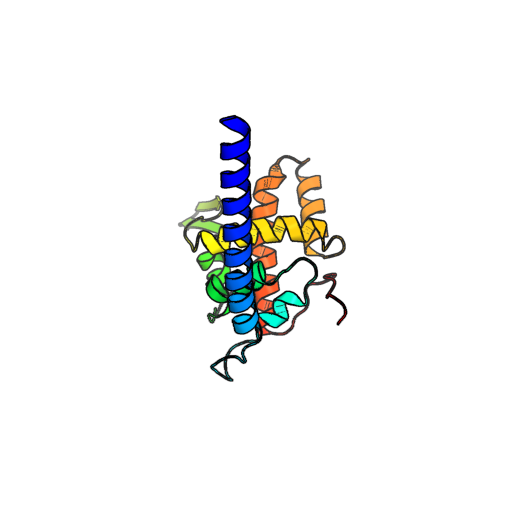25.493 1.00 86.31 89 GLN A N 1
ATOM 688 C CA . GLN A 1 89 ? -2.927 10.952 26.577 1.00 86.31 89 GLN A CA 1
ATOM 689 C C . GLN A 1 89 ? -2.224 10.703 27.914 1.00 86.31 89 GLN A C 1
ATOM 691 O O . GLN A 1 89 ? -1.679 9.623 28.129 1.00 86.31 89 GLN A O 1
ATOM 696 N N . SER A 1 90 ? -2.187 11.713 28.784 1.00 89.19 90 SER A N 1
ATOM 697 C CA . SER A 1 90 ? -1.599 11.629 30.129 1.00 89.19 90 SER A CA 1
ATOM 698 C C . SER A 1 90 ? -2.320 12.588 31.074 1.00 89.19 90 SER A C 1
ATOM 700 O O . SER A 1 90 ? -2.306 13.799 30.849 1.00 89.19 90 SER A O 1
ATOM 702 N N . GLY A 1 91 ? -2.966 12.058 32.118 1.00 90.94 91 GLY A N 1
ATOM 703 C CA . GLY A 1 91 ? -3.786 12.848 33.040 1.00 90.94 91 GLY A CA 1
ATOM 704 C C . GLY A 1 91 ? -4.857 13.651 32.294 1.00 90.94 91 GLY A C 1
ATOM 705 O O . GLY A 1 91 ? -5.741 13.076 31.666 1.00 90.94 91 GLY A O 1
ATOM 706 N N . THR A 1 92 ? -4.745 14.980 32.331 1.00 88.31 92 THR A N 1
ATOM 707 C CA . THR A 1 92 ? -5.647 15.930 31.650 1.00 88.31 92 THR A CA 1
ATOM 708 C C . THR A 1 92 ? -5.260 16.212 30.190 1.00 88.31 92 THR A C 1
ATOM 710 O O . THR A 1 92 ? -5.977 16.909 29.476 1.00 88.31 92 THR A O 1
ATOM 713 N N . ILE A 1 93 ? -4.104 15.733 29.727 1.00 83.25 93 ILE A N 1
ATOM 714 C CA . ILE A 1 93 ? -3.632 15.966 28.361 1.00 83.25 93 ILE A CA 1
ATOM 715 C C . ILE A 1 93 ? -4.304 14.955 27.440 1.00 83.25 93 ILE A C 1
ATOM 717 O O . ILE A 1 93 ? -4.093 13.758 27.601 1.00 83.25 93 ILE A O 1
ATOM 721 N N . ASP A 1 94 ? -5.038 15.447 26.442 1.00 87.88 94 ASP A N 1
ATOM 722 C CA . ASP A 1 94 ? -5.476 14.679 25.277 1.00 87.88 94 ASP A CA 1
ATOM 723 C C . ASP A 1 94 ? -5.067 15.426 24.004 1.00 87.88 94 ASP A C 1
ATOM 725 O O . ASP A 1 94 ? -5.643 16.456 23.641 1.00 87.88 94 ASP A O 1
ATOM 729 N N . ARG A 1 95 ? -3.988 14.966 23.360 1.00 87.12 95 ARG A N 1
ATOM 730 C CA . ARG A 1 95 ? -3.446 15.583 22.143 1.00 87.12 95 ARG A CA 1
ATOM 731 C C . ARG A 1 95 ? -3.079 14.531 21.108 1.00 87.12 95 ARG A C 1
ATOM 733 O O . ARG A 1 95 ? -2.504 13.494 21.414 1.00 87.12 95 ARG A O 1
ATOM 740 N N . MET A 1 96 ? -3.331 14.835 19.839 1.00 85.25 96 MET A N 1
ATOM 741 C CA . MET A 1 96 ? -2.924 13.985 18.717 1.00 85.25 96 MET A CA 1
ATOM 742 C C . MET A 1 96 ? -1.530 14.385 18.219 1.00 85.25 96 MET A C 1
ATOM 744 O O . MET A 1 96 ? -1.349 15.509 17.761 1.00 85.25 96 MET A O 1
ATOM 748 N N . GLN A 1 97 ? -0.563 13.460 18.242 1.00 84.81 97 GLN A N 1
ATOM 749 C CA . GLN A 1 97 ? 0.809 13.688 17.748 1.00 84.81 97 GLN A CA 1
ATOM 750 C C . GLN A 1 97 ? 0.978 13.387 16.246 1.00 84.81 97 GLN A C 1
ATOM 752 O O . GLN A 1 97 ? 2.077 13.460 15.703 1.00 84.81 97 GLN A O 1
ATOM 757 N N . GLY A 1 98 ? -0.113 13.056 15.552 1.00 86.25 98 GLY A N 1
ATOM 758 C CA . GLY A 1 98 ? -0.110 12.750 14.123 1.00 86.25 98 GLY A CA 1
ATOM 759 C C . GLY A 1 98 ? -0.108 11.251 13.828 1.00 86.25 98 GLY A C 1
ATOM 760 O O . GLY A 1 98 ? -0.668 10.452 14.581 1.00 86.25 98 GLY A O 1
ATOM 761 N N . VAL A 1 99 ? 0.450 10.878 12.674 1.00 88.12 99 VAL A N 1
ATOM 762 C CA . VAL A 1 99 ? 0.506 9.488 12.196 1.00 88.12 99 VAL A CA 1
ATOM 763 C C . VAL A 1 99 ? 1.915 8.953 12.409 1.00 88.12 99 VAL A C 1
ATOM 765 O O . VAL A 1 99 ? 2.864 9.492 11.839 1.00 88.12 99 VAL A O 1
ATOM 768 N N . SER A 1 100 ? 2.033 7.886 13.198 1.00 87.62 100 SER A N 1
ATOM 769 C CA . SER A 1 100 ? 3.286 7.166 13.398 1.00 87.62 100 SER A CA 1
ATOM 770 C C . SER A 1 100 ? 3.817 6.663 12.064 1.00 87.62 100 SER A C 1
ATOM 772 O O . SER A 1 100 ? 3.065 6.102 11.271 1.00 87.62 100 SER A O 1
ATOM 774 N N . GLN A 1 101 ? 5.114 6.843 11.837 1.00 89.50 101 GLN A N 1
ATOM 775 C CA . GLN A 1 101 ? 5.840 6.218 10.731 1.00 89.50 101 GLN A CA 1
ATOM 776 C C . GLN A 1 101 ? 6.667 5.016 11.211 1.00 89.50 101 GLN A C 1
ATOM 778 O O . GLN A 1 101 ? 7.371 4.404 10.416 1.00 89.50 101 GLN A O 1
ATOM 783 N N . ALA A 1 102 ? 6.566 4.666 12.499 1.00 86.88 102 ALA A N 1
ATOM 784 C CA . ALA A 1 102 ? 7.184 3.476 13.060 1.00 86.88 102 ALA A CA 1
ATOM 785 C C . ALA A 1 102 ? 6.352 2.250 12.653 1.00 86.88 102 ALA A C 1
ATOM 787 O O . ALA A 1 102 ? 5.255 2.032 13.169 1.00 86.88 102 ALA A O 1
ATOM 788 N N . GLY A 1 103 ? 6.852 1.504 11.671 1.00 90.88 103 GLY A N 1
ATOM 789 C CA . GLY A 1 103 ? 6.239 0.308 11.097 1.00 90.88 103 GLY A CA 1
ATOM 790 C C . GLY A 1 103 ? 7.004 -0.143 9.853 1.00 90.88 103 GLY A C 1
ATOM 791 O O . GLY A 1 103 ? 8.088 0.363 9.577 1.00 90.88 103 GLY A O 1
ATOM 792 N N . ASN A 1 104 ? 6.446 -1.079 9.089 1.00 94.88 104 ASN A N 1
ATOM 793 C CA . ASN A 1 104 ? 7.038 -1.580 7.853 1.00 94.88 104 ASN A CA 1
ATOM 794 C C . ASN A 1 104 ? 7.003 -0.485 6.756 1.00 94.88 104 ASN A C 1
ATOM 796 O O . ASN A 1 104 ? 5.920 -0.166 6.242 1.00 94.88 104 ASN A O 1
ATOM 800 N N . PRO A 1 105 ? 8.159 0.091 6.364 1.00 94.38 105 PRO A N 1
ATOM 801 C CA . PRO A 1 105 ? 8.201 1.203 5.416 1.00 94.38 105 PRO A CA 1
ATOM 802 C C . PRO A 1 105 ? 7.802 0.778 3.997 1.00 94.38 105 PRO A C 1
ATOM 804 O O . PRO A 1 105 ? 7.212 1.575 3.259 1.00 94.38 105 PRO A O 1
ATOM 807 N N . ARG A 1 106 ? 8.065 -0.479 3.615 1.00 94.88 106 ARG A N 1
ATOM 808 C CA . ARG A 1 106 ? 7.691 -1.025 2.306 1.00 94.88 106 ARG A CA 1
ATOM 809 C C . ARG A 1 106 ? 6.176 -1.139 2.186 1.00 94.88 106 ARG A C 1
ATOM 811 O O . ARG A 1 106 ? 5.601 -0.617 1.231 1.00 94.88 106 ARG A O 1
ATOM 818 N N . LEU A 1 107 ? 5.525 -1.710 3.201 1.00 94.94 107 LEU A N 1
ATOM 819 C CA . LEU A 1 107 ? 4.065 -1.803 3.260 1.00 94.94 107 LEU A CA 1
ATOM 820 C C . LEU A 1 107 ? 3.407 -0.416 3.264 1.00 94.94 107 LEU A C 1
ATOM 822 O O . LEU A 1 107 ? 2.446 -0.191 2.528 1.00 94.94 107 LEU A O 1
ATOM 826 N N . ARG A 1 108 ? 3.943 0.541 4.035 1.00 95.88 108 ARG A N 1
ATOM 827 C CA . ARG A 1 108 ? 3.449 1.929 4.042 1.00 95.88 108 ARG A CA 1
ATOM 828 C C . ARG A 1 108 ? 3.506 2.556 2.651 1.00 95.88 108 ARG A C 1
ATOM 830 O O . ARG A 1 108 ? 2.530 3.159 2.208 1.00 95.88 108 ARG A O 1
ATOM 837 N N . THR A 1 109 ? 4.645 2.418 1.975 1.00 95.94 109 THR A N 1
ATOM 838 C CA . THR A 1 109 ? 4.888 3.010 0.654 1.00 95.94 109 THR A CA 1
ATOM 839 C C . THR A 1 109 ? 3.916 2.449 -0.375 1.00 95.94 109 THR A C 1
ATOM 841 O O . THR A 1 109 ? 3.230 3.211 -1.059 1.00 95.94 109 THR A O 1
ATOM 844 N N . VAL A 1 110 ? 3.780 1.122 -0.410 1.00 95.88 110 VAL A N 1
ATOM 845 C CA . VAL A 1 110 ? 2.832 0.433 -1.289 1.00 95.88 110 VAL A CA 1
ATOM 846 C C . VAL A 1 110 ? 1.395 0.834 -0.978 1.00 95.88 110 VAL A C 1
ATOM 848 O O . VAL A 1 110 ? 0.649 1.156 -1.895 1.00 95.88 110 VAL A O 1
ATOM 851 N N . MET A 1 111 ? 0.999 0.927 0.293 1.00 96.44 111 MET A N 1
ATOM 852 C CA . MET A 1 111 ? -0.356 1.364 0.637 1.00 96.44 111 MET A CA 1
ATOM 853 C C . MET A 1 111 ? -0.662 2.787 0.171 1.00 96.44 111 MET A C 1
ATOM 855 O O . MET A 1 111 ? -1.779 3.054 -0.275 1.00 96.44 111 MET A O 1
ATOM 859 N N . VAL A 1 112 ? 0.303 3.706 0.239 1.00 96.19 112 VAL A N 1
ATOM 860 C CA . VAL A 1 112 ? 0.127 5.067 -0.289 1.00 96.19 112 VAL A CA 1
ATOM 861 C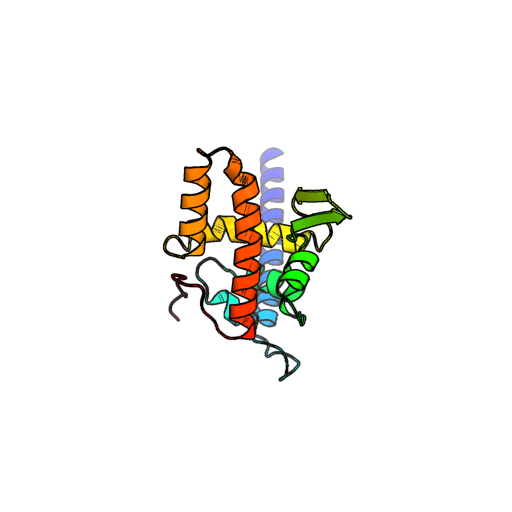 C . VAL A 1 112 ? -0.006 5.048 -1.814 1.00 96.19 112 VAL A C 1
ATOM 863 O O . VAL A 1 112 ? -0.891 5.718 -2.342 1.00 96.19 112 VAL A O 1
ATOM 866 N N . GLN A 1 113 ? 0.807 4.261 -2.524 1.00 96.00 113 GLN A N 1
ATOM 867 C CA . GLN A 1 113 ? 0.695 4.100 -3.980 1.00 96.00 113 GLN A CA 1
ATOM 868 C C . GLN A 1 113 ? -0.661 3.511 -4.378 1.00 96.00 113 GLN A C 1
ATOM 870 O O . GLN A 1 113 ? -1.371 4.102 -5.190 1.00 96.00 113 GLN A O 1
ATOM 875 N N . ILE A 1 114 ? -1.064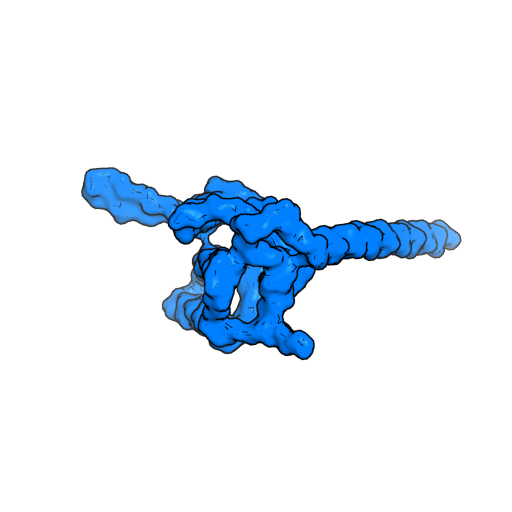 2.405 -3.746 1.00 95.69 114 ILE A N 1
ATOM 876 C CA . ILE A 1 114 ? -2.366 1.770 -3.969 1.00 95.69 114 ILE A CA 1
ATOM 877 C C . ILE A 1 114 ? -3.489 2.765 -3.699 1.00 95.69 114 ILE A C 1
ATOM 879 O O . ILE A 1 114 ? -4.445 2.802 -4.457 1.00 95.69 114 ILE A O 1
ATOM 883 N N . SER A 1 115 ? -3.372 3.618 -2.682 1.00 96.12 115 SER A N 1
ATOM 884 C CA . SER A 1 115 ? -4.393 4.632 -2.397 1.00 96.12 115 SER A CA 1
ATOM 885 C C . SER A 1 115 ? -4.558 5.635 -3.536 1.00 96.12 115 SER A C 1
ATOM 887 O O . SER A 1 115 ? -5.681 6.017 -3.846 1.00 96.12 115 SER A O 1
ATOM 889 N N . TRP A 1 116 ? -3.470 6.044 -4.193 1.00 96.06 116 TRP A N 1
ATOM 890 C CA . TRP A 1 116 ? -3.553 6.902 -5.378 1.00 96.06 116 TRP A CA 1
ATOM 891 C C . TRP A 1 116 ? -4.184 6.178 -6.567 1.00 96.06 116 TRP A C 1
ATOM 893 O O . TRP A 1 116 ? -5.088 6.723 -7.200 1.00 96.06 116 TRP A O 1
ATOM 903 N N . PHE A 1 117 ? -3.760 4.942 -6.839 1.00 94.88 117 PHE A N 1
ATOM 904 C CA . PHE A 1 117 ? -4.360 4.115 -7.890 1.00 94.88 117 PHE A CA 1
ATOM 905 C C . PHE A 1 117 ? -5.840 3.822 -7.622 1.00 94.88 117 PHE A C 1
ATOM 907 O O . PHE A 1 117 ? -6.649 3.810 -8.549 1.00 94.88 117 PHE A O 1
ATOM 914 N N . TRP A 1 118 ? -6.217 3.653 -6.357 1.00 95.31 118 TRP A N 1
ATOM 915 C CA . TRP A 1 118 ? -7.592 3.424 -5.933 1.00 95.31 118 TRP A CA 1
ATOM 916 C C . TRP A 1 118 ? -8.498 4.582 -6.347 1.00 95.31 118 TRP A C 1
ATOM 918 O O . TRP A 1 118 ? -9.547 4.357 -6.938 1.00 95.31 118 TRP A O 1
ATOM 928 N N . LEU A 1 119 ? -8.064 5.828 -6.145 1.00 94.81 119 LEU A N 1
ATOM 929 C CA . LEU A 1 119 ? -8.828 7.003 -6.579 1.00 94.81 119 LEU A CA 1
ATOM 930 C C . LEU A 1 119 ? -9.065 7.026 -8.099 1.00 94.81 119 LEU A C 1
ATOM 932 O O . LEU A 1 119 ? -10.107 7.491 -8.556 1.00 94.81 119 LEU A O 1
ATOM 936 N N . LEU A 1 120 ? -8.118 6.507 -8.888 1.00 92.62 120 LEU A N 1
ATOM 937 C CA . LEU A 1 120 ? -8.226 6.464 -10.348 1.00 92.62 120 LEU A CA 1
ATOM 938 C C . LEU A 1 120 ? -9.152 5.343 -10.834 1.00 92.62 120 LEU A C 1
ATOM 940 O O . LEU A 1 120 ? -9.971 5.572 -11.726 1.00 92.62 120 LEU A O 1
ATOM 944 N N . HIS A 1 121 ? -9.019 4.146 -10.260 1.00 91.81 121 HIS A N 1
ATOM 945 C CA . HIS A 1 121 ? -9.688 2.933 -10.739 1.00 91.81 121 HIS A CA 1
ATOM 946 C C . HIS A 1 121 ? -11.006 2.608 -10.023 1.00 91.81 121 HIS A C 1
ATOM 948 O O . HIS A 1 121 ? -11.795 1.830 -10.555 1.00 91.81 121 HIS A O 1
ATOM 954 N N . GLN A 1 122 ? -11.250 3.193 -8.848 1.00 92.69 122 GLN A N 1
ATOM 955 C CA . GLN A 1 122 ? -12.384 2.901 -7.963 1.00 92.69 122 GLN A CA 1
ATOM 956 C C . GLN A 1 122 ? -13.138 4.185 -7.591 1.00 92.69 122 GLN A C 1
ATOM 958 O O . GLN A 1 122 ? -13.301 4.514 -6.412 1.00 92.69 122 GLN A O 1
ATOM 963 N N . ARG A 1 123 ? -13.581 4.935 -8.607 1.00 90.75 123 ARG A N 1
ATOM 964 C CA . ARG A 1 123 ? -14.207 6.263 -8.450 1.00 90.75 123 ARG A CA 1
ATOM 965 C C . ARG A 1 123 ? -15.482 6.238 -7.602 1.00 90.75 123 ARG A C 1
ATOM 967 O O . ARG A 1 123 ? -15.634 7.070 -6.716 1.00 90.75 123 ARG A O 1
ATOM 974 N N . GLU A 1 124 ? -16.324 5.228 -7.804 1.00 90.75 124 GLU A N 1
ATOM 975 C CA . GLU A 1 124 ? -17.613 5.085 -7.106 1.00 90.75 124 GLU A CA 1
ATOM 976 C C . GLU A 1 124 ? -17.492 4.510 -5.685 1.00 90.75 124 GLU A C 1
ATOM 978 O O . GLU A 1 124 ? -18.448 4.538 -4.899 1.00 90.75 124 GLU A O 1
ATOM 983 N N . SER A 1 125 ? -16.308 4.014 -5.309 1.00 93.69 125 SER A N 1
ATOM 984 C CA . SER A 1 125 ? -16.125 3.398 -3.996 1.00 93.69 125 SER A CA 1
ATOM 985 C C . SER A 1 125 ? -16.373 4.401 -2.870 1.00 93.69 125 SER A C 1
ATOM 987 O O . SER A 1 125 ? -15.991 5.574 -2.947 1.00 93.69 125 SER A O 1
ATOM 989 N N . ALA A 1 126 ? -16.979 3.931 -1.778 1.00 94.44 126 ALA A N 1
ATOM 990 C CA . ALA A 1 126 ? -17.271 4.764 -0.611 1.00 94.44 126 ALA A CA 1
ATOM 991 C C . ALA A 1 126 ? -16.003 5.437 -0.050 1.00 94.44 126 ALA A C 1
ATOM 993 O O . ALA A 1 126 ? -16.046 6.571 0.425 1.00 94.44 126 ALA A O 1
ATOM 994 N N . LEU A 1 127 ? -14.849 4.769 -0.156 1.00 94.56 127 LEU A N 1
ATOM 995 C CA . LEU A 1 127 ? -13.555 5.308 0.262 1.00 94.56 127 LEU A CA 1
ATOM 996 C C . LEU A 1 127 ? -13.064 6.458 -0.630 1.00 94.56 127 LEU A C 1
ATOM 998 O O . LEU A 1 127 ? -12.529 7.437 -0.107 1.00 94.56 127 LEU A O 1
ATOM 1002 N N . THR A 1 128 ? -13.267 6.370 -1.946 1.00 94.94 128 THR A N 1
ATOM 1003 C CA . THR A 1 128 ? -12.930 7.455 -2.880 1.00 94.94 128 THR A CA 1
ATOM 1004 C C . THR A 1 128 ? -13.839 8.659 -2.659 1.00 94.94 128 THR A C 1
AT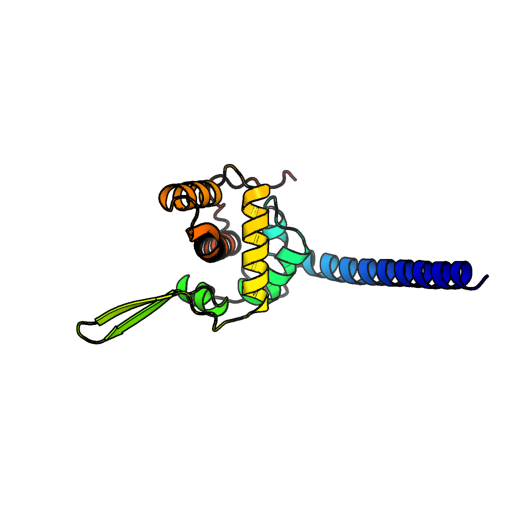OM 1006 O O . THR A 1 128 ? -13.343 9.775 -2.500 1.00 94.94 128 THR A O 1
ATOM 1009 N N . ARG A 1 129 ? -15.154 8.438 -2.526 1.00 95.12 129 ARG A N 1
ATOM 1010 C CA . ARG A 1 129 ? -16.120 9.500 -2.195 1.00 95.12 129 ARG A CA 1
ATOM 1011 C C . ARG A 1 129 ? -15.776 10.191 -0.873 1.00 95.12 129 ARG A C 1
ATOM 1013 O O . ARG A 1 129 ? -15.711 11.417 -0.817 1.00 95.12 129 ARG A O 1
ATOM 1020 N N . TRP A 1 130 ? -15.443 9.415 0.162 1.00 95.44 130 TRP A N 1
ATOM 1021 C CA . TRP A 1 130 ? -14.977 9.943 1.448 1.00 95.44 130 TRP A CA 1
ATOM 1022 C C . TRP A 1 130 ? -13.724 10.822 1.310 1.00 95.44 130 TRP A C 1
ATOM 1024 O O . TRP A 1 130 ? -13.627 11.866 1.958 1.00 95.44 130 TRP A O 1
ATOM 1034 N N . PHE A 1 131 ? -12.757 10.417 0.478 1.00 94.81 131 PHE A N 1
ATOM 1035 C CA . PHE A 1 131 ? -11.543 11.200 0.244 1.00 94.81 131 PHE A CA 1
ATOM 1036 C C . PHE A 1 131 ? -11.862 12.546 -0.413 1.00 94.81 131 PHE A C 1
ATOM 1038 O O . PHE A 1 131 ? -11.393 13.572 0.078 1.00 94.81 131 PHE A O 1
ATOM 1045 N N . HIS A 1 132 ? -12.672 12.554 -1.476 1.00 93.62 132 HIS A N 1
ATOM 1046 C CA . HIS A 1 132 ? -13.053 13.785 -2.173 1.00 93.62 132 HIS A CA 1
ATOM 1047 C C . HIS A 1 132 ? -13.796 14.750 -1.251 1.00 93.62 132 HIS A C 1
ATOM 1049 O O . HIS A 1 132 ? -13.339 15.879 -1.080 1.00 93.62 132 HIS A O 1
ATOM 1055 N N . GLN A 1 133 ? -14.822 14.268 -0.544 1.00 93.44 133 GLN A N 1
ATOM 1056 C CA . GLN A 1 133 ? -15.572 15.074 0.420 1.00 93.44 133 GLN A CA 1
ATOM 1057 C C . GLN A 1 133 ? -14.651 15.693 1.480 1.00 93.44 133 GLN A C 1
ATOM 1059 O O . GLN A 1 133 ? -14.775 16.862 1.835 1.00 93.44 133 GLN A O 1
ATOM 1064 N N . ARG A 1 134 ? -13.682 14.926 1.994 1.00 91.19 134 ARG A N 1
ATOM 1065 C CA . ARG A 1 134 ? -12.762 15.432 3.016 1.00 91.19 134 ARG A CA 1
ATOM 1066 C C . ARG A 1 134 ? -11.793 16.482 2.480 1.00 91.19 134 ARG A C 1
ATOM 1068 O O . ARG A 1 134 ? -11.483 17.433 3.188 1.00 91.19 134 ARG A O 1
ATOM 1075 N N . VAL A 1 135 ? -11.307 16.310 1.254 1.00 91.44 135 VAL A N 1
ATOM 1076 C CA . VAL A 1 135 ? -10.411 17.282 0.614 1.00 91.44 135 VAL A CA 1
ATOM 1077 C C . VAL A 1 135 ? -11.156 18.573 0.266 1.00 91.44 135 VAL A C 1
ATOM 1079 O O . VAL A 1 135 ? -10.575 19.647 0.420 1.00 91.44 135 VAL A O 1
ATOM 1082 N N . GLU A 1 136 ? -12.420 18.481 -0.145 1.00 90.81 136 GLU A N 1
ATOM 1083 C CA . GLU A 1 136 ? -13.292 19.632 -0.408 1.00 90.81 136 GLU A CA 1
ATOM 1084 C C . GLU A 1 136 ? -13.561 20.446 0.862 1.00 90.81 136 GLU A C 1
ATOM 1086 O O . GLU A 1 136 ? -13.359 21.659 0.859 1.00 90.81 136 GLU A O 1
ATOM 1091 N N . LEU A 1 137 ? -13.909 19.784 1.973 1.00 88.69 137 LEU A N 1
ATOM 1092 C CA . LEU A 1 137 ? -14.130 20.441 3.270 1.00 88.69 137 LEU A CA 1
ATOM 1093 C C . LEU A 1 137 ? -12.896 21.209 3.772 1.00 88.69 137 LEU A C 1
ATOM 1095 O O . LEU A 1 137 ? -13.024 22.276 4.365 1.00 88.69 137 LEU A O 1
ATOM 1099 N N . ASP A 1 138 ? -11.696 20.686 3.514 1.00 84.19 138 ASP A N 1
ATOM 1100 C CA . ASP A 1 138 ? -10.429 21.320 3.899 1.00 84.19 138 ASP A CA 1
ATOM 1101 C C . ASP A 1 138 ? -9.925 22.352 2.856 1.00 84.19 138 ASP A C 1
ATOM 1103 O O . ASP A 1 138 ? -8.775 22.808 2.931 1.00 84.19 138 ASP A O 1
ATOM 1107 N N . GLY A 1 139 ? -10.738 22.700 1.847 1.00 81.19 139 GLY A N 1
ATOM 1108 C CA . GLY A 1 139 ? -10.386 23.656 0.790 1.00 81.19 139 GLY A CA 1
ATOM 1109 C C . GLY A 1 139 ? -9.156 23.239 -0.026 1.00 81.19 139 GLY A C 1
ATOM 1110 O O . GLY A 1 139 ? -8.351 24.079 -0.424 1.00 81.19 139 GLY A O 1
ATOM 1111 N N . GLY A 1 140 ? -8.924 21.932 -0.188 1.00 78.50 140 GLY A N 1
ATOM 1112 C CA . GLY A 1 140 ? -7.789 21.372 -0.930 1.00 78.50 140 GLY A CA 1
ATOM 1113 C C . GLY A 1 140 ? -6.444 21.361 -0.187 1.00 78.50 140 GLY A C 1
ATOM 1114 O O . GLY A 1 140 ? -5.523 20.649 -0.597 1.00 78.50 140 GLY A O 1
ATOM 1115 N N . ARG A 1 141 ? -6.310 22.073 0.941 1.00 77.19 141 ARG A N 1
ATOM 1116 C CA . ARG A 1 141 ? -5.021 22.269 1.639 1.00 77.19 141 ARG A CA 1
ATOM 1117 C C . ARG A 1 141 ? -4.462 20.997 2.288 1.00 77.19 141 ARG A C 1
ATOM 1119 O O . ARG A 1 141 ? -3.253 20.886 2.482 1.00 77.19 141 ARG A O 1
ATOM 1126 N N . ARG A 1 142 ? -5.308 20.010 2.612 1.00 85.00 142 ARG A N 1
ATOM 1127 C CA . ARG A 1 142 ? -4.929 18.796 3.372 1.00 85.00 142 ARG A CA 1
ATOM 1128 C C . ARG A 1 142 ? -4.961 17.497 2.560 1.00 85.00 142 ARG A C 1
ATOM 1130 O O . ARG A 1 142 ? -5.129 16.414 3.118 1.00 85.00 142 ARG A O 1
ATOM 1137 N N . LYS A 1 143 ? -4.698 17.571 1.250 1.00 88.88 143 LYS A N 1
ATOM 1138 C CA . LYS A 1 143 ? -4.683 16.395 0.356 1.00 88.88 143 LYS A CA 1
ATOM 1139 C C . LYS A 1 143 ? -3.671 15.313 0.773 1.00 88.88 143 LYS A C 1
ATOM 1141 O O . LYS A 1 143 ? -3.999 14.129 0.768 1.00 88.88 143 LYS A O 1
ATOM 1146 N N . LYS A 1 144 ? -2.452 15.701 1.177 1.00 90.81 144 LYS A N 1
ATOM 1147 C CA . LYS A 1 144 ? -1.396 14.753 1.598 1.00 90.81 144 LYS A CA 1
ATOM 1148 C C . LYS A 1 144 ? -1.753 14.007 2.904 1.00 90.81 144 LYS A C 1
ATOM 1150 O O . LYS A 1 144 ? -1.678 12.782 2.927 1.00 90.81 144 LYS A O 1
ATOM 1155 N N . PRO A 1 145 ? -2.203 14.674 3.981 1.00 91.19 145 PRO A N 1
ATOM 1156 C CA . PRO A 1 145 ? -2.743 13.963 5.142 1.00 91.19 145 PRO A CA 1
ATOM 1157 C C . PRO A 1 145 ? -3.969 13.098 4.815 1.00 91.19 145 PRO A C 1
ATOM 1159 O O . PRO A 1 145 ? -4.089 11.987 5.333 1.00 91.19 145 PRO A O 1
ATOM 1162 N N . ALA A 1 146 ? -4.858 13.570 3.933 1.00 93.69 146 ALA A N 1
ATOM 1163 C CA . ALA A 1 146 ? -6.050 12.826 3.536 1.00 93.69 146 ALA A CA 1
ATOM 1164 C C . ALA A 1 146 ? -5.710 11.510 2.818 1.00 93.69 146 ALA A C 1
ATOM 1166 O O . ALA A 1 146 ? -6.344 10.497 3.112 1.00 93.69 146 ALA A O 1
ATOM 1167 N N . ILE A 1 147 ? -4.683 11.478 1.953 1.00 95.62 147 ILE A N 1
ATOM 1168 C CA . ILE A 1 147 ? -4.274 10.227 1.291 1.00 95.62 147 ILE A CA 1
ATOM 1169 C C . ILE A 1 147 ? -3.680 9.227 2.289 1.00 95.62 147 ILE A C 1
ATOM 1171 O O . ILE A 1 147 ? -3.944 8.034 2.193 1.00 95.62 147 ILE A O 1
ATOM 1175 N N . ILE A 1 148 ? -2.952 9.692 3.309 1.00 95.56 148 ILE A N 1
ATOM 1176 C CA . ILE A 1 148 ? -2.429 8.815 4.371 1.00 95.56 148 ILE A CA 1
ATOM 1177 C C . ILE A 1 148 ? -3.588 8.218 5.184 1.00 95.56 148 ILE A C 1
ATOM 1179 O O . ILE A 1 148 ? -3.586 7.032 5.518 1.00 95.56 148 ILE A O 1
ATOM 1183 N N . ALA A 1 149 ? -4.613 9.020 5.476 1.00 94.44 149 ALA A N 1
ATOM 1184 C CA . ALA A 1 149 ? -5.814 8.539 6.147 1.00 94.44 149 ALA A CA 1
ATOM 1185 C C . ALA A 1 149 ? -6.618 7.556 5.273 1.00 94.44 149 ALA A C 1
ATOM 1187 O O . ALA A 1 149 ? -7.131 6.562 5.798 1.00 94.44 149 ALA A O 1
ATOM 1188 N N . LEU A 1 150 ? -6.681 7.791 3.956 1.00 96.12 150 LEU A N 1
ATOM 1189 C CA . LEU A 1 150 ? -7.250 6.853 2.987 1.00 96.12 150 LEU A CA 1
ATOM 1190 C C . LEU A 1 150 ? -6.474 5.534 2.991 1.00 96.12 150 LEU A C 1
ATOM 1192 O O . LEU A 1 150 ? -7.098 4.489 3.124 1.00 96.12 150 LEU A O 1
ATOM 1196 N N . ALA A 1 151 ? -5.140 5.577 2.960 1.00 96.56 151 ALA A N 1
ATOM 1197 C CA . ALA A 1 151 ? -4.285 4.393 3.011 1.00 96.56 151 ALA A CA 1
ATOM 1198 C C . ALA A 1 151 ? -4.569 3.533 4.241 1.00 96.56 151 ALA A C 1
ATOM 1200 O O . ALA A 1 151 ? -4.735 2.321 4.129 1.00 96.56 151 ALA A O 1
ATOM 1201 N N . ARG A 1 152 ? -4.727 4.151 5.417 1.00 96.12 152 ARG A N 1
ATOM 1202 C CA . ARG A 1 152 ? -5.122 3.421 6.628 1.00 96.12 152 ARG A CA 1
ATOM 1203 C C . ARG A 1 152 ? -6.498 2.763 6.484 1.00 96.12 152 ARG A C 1
ATOM 1205 O O . ARG A 1 152 ? -6.657 1.599 6.844 1.00 96.12 152 ARG A O 1
ATOM 1212 N N . LYS A 1 153 ? -7.504 3.505 6.007 1.00 95.69 153 LYS A N 1
ATOM 1213 C CA . LYS A 1 153 ? -8.872 2.986 5.830 1.00 95.69 153 LYS A CA 1
ATOM 1214 C C . LYS A 1 153 ? -8.907 1.843 4.819 1.00 95.69 153 LYS A C 1
ATOM 1216 O O . LYS A 1 153 ? -9.529 0.820 5.093 1.00 95.69 153 LYS A O 1
ATOM 1221 N N . LEU A 1 154 ? -8.207 2.013 3.703 1.00 95.81 154 LEU A N 1
ATOM 1222 C CA . LEU A 1 154 ? -8.110 1.037 2.633 1.00 95.81 154 LEU A CA 1
ATOM 1223 C C . LEU A 1 154 ? -7.389 -0.224 3.101 1.00 95.81 154 LEU A C 1
ATOM 1225 O O . LEU A 1 154 ? -7.907 -1.308 2.885 1.00 95.81 154 LEU A O 1
ATOM 1229 N N . LEU A 1 155 ? -6.275 -0.107 3.830 1.00 95.56 155 LEU A N 1
ATOM 1230 C CA . LEU A 1 155 ? -5.567 -1.264 4.388 1.00 95.56 155 LEU A CA 1
ATOM 1231 C C . LEU A 1 155 ? -6.479 -2.119 5.280 1.00 95.56 155 LEU A C 1
ATOM 1233 O O . LEU A 1 155 ? -6.511 -3.340 5.156 1.00 95.56 155 LEU A O 1
ATOM 1237 N N . ILE A 1 156 ? -7.258 -1.480 6.158 1.00 95.00 156 ILE A N 1
ATOM 1238 C CA . ILE A 1 156 ? -8.211 -2.186 7.028 1.00 95.00 156 ILE A CA 1
ATOM 1239 C C . ILE A 1 156 ? -9.315 -2.853 6.197 1.00 95.00 156 ILE A C 1
ATOM 1241 O O . ILE A 1 156 ? -9.738 -3.962 6.518 1.00 95.00 156 ILE A O 1
ATOM 1245 N N . ALA A 1 157 ? -9.796 -2.183 5.150 1.00 94.50 157 ALA A N 1
ATOM 1246 C CA . ALA A 1 157 ? -10.830 -2.711 4.272 1.00 94.50 157 ALA A CA 1
ATOM 1247 C C . ALA A 1 157 ? -10.326 -3.914 3.452 1.00 94.50 157 ALA A C 1
ATOM 1249 O O . ALA A 1 157 ? -10.999 -4.938 3.411 1.00 94.50 157 ALA A O 1
ATOM 1250 N N . LEU A 1 158 ? -9.110 -3.839 2.900 1.00 93.06 158 LEU A N 1
ATOM 1251 C CA . LEU A 1 158 ? -8.448 -4.945 2.201 1.00 93.06 158 LEU A CA 1
ATOM 1252 C C . LEU A 1 158 ? -8.199 -6.135 3.129 1.00 93.06 158 LEU A C 1
ATOM 1254 O O . LEU A 1 158 ? -8.444 -7.275 2.750 1.00 93.06 158 LEU A O 1
ATOM 1258 N N . TRP A 1 159 ? -7.784 -5.885 4.371 1.00 92.25 159 TRP A N 1
ATOM 1259 C CA . TRP A 1 159 ? -7.626 -6.945 5.365 1.00 92.25 159 TRP A CA 1
ATOM 1260 C C . TRP A 1 159 ? -8.945 -7.657 5.680 1.00 92.25 159 TRP A C 1
ATOM 1262 O O . TRP A 1 159 ? -8.975 -8.885 5.728 1.00 92.25 159 TRP A O 1
ATOM 1272 N N . LYS A 1 160 ? -10.051 -6.913 5.829 1.00 91.06 160 LYS A N 1
ATOM 1273 C CA . LYS A 1 160 ? -11.390 -7.501 6.001 1.00 91.06 160 LYS A CA 1
ATOM 1274 C C . LYS A 1 160 ? -11.844 -8.288 4.774 1.00 91.06 160 LYS A C 1
ATOM 1276 O O . LYS A 1 160 ? -12.438 -9.349 4.934 1.00 91.06 160 LYS A O 1
ATOM 1281 N N . PHE A 1 161 ? -11.561 -7.781 3.579 1.00 89.88 161 PHE A N 1
ATOM 1282 C CA . PHE A 1 161 ? -11.877 -8.461 2.330 1.00 89.88 161 PHE A CA 1
ATOM 1283 C C . PHE A 1 161 ? -11.148 -9.805 2.227 1.00 89.88 161 PHE A C 1
ATOM 1285 O O . PHE A 1 161 ? -11.779 -10.823 1.975 1.00 89.88 161 PHE A O 1
ATOM 1292 N N . VAL A 1 162 ? -9.850 -9.839 2.531 1.00 88.00 162 VAL A N 1
ATOM 1293 C CA . VAL A 1 162 ? -9.061 -11.080 2.524 1.00 88.00 162 VAL A CA 1
ATOM 1294 C C . VAL A 1 162 ? -9.517 -12.046 3.621 1.00 88.00 162 VAL A C 1
ATOM 1296 O O . VAL A 1 162 ? -9.729 -13.221 3.357 1.00 88.00 162 VAL A O 1
ATOM 1299 N N . ARG A 1 163 ? -9.714 -11.577 4.858 1.00 85.44 163 ARG A N 1
ATOM 1300 C CA . ARG A 1 163 ? -10.057 -12.455 5.993 1.00 85.44 163 ARG A CA 1
ATOM 1301 C C . ARG A 1 163 ? -11.495 -12.967 5.986 1.00 85.44 163 ARG A C 1
ATOM 1303 O O . ARG A 1 163 ? -11.734 -14.069 6.465 1.00 85.44 163 ARG A O 1
ATOM 1310 N N . HIS A 1 164 ? -12.439 -12.150 5.530 1.00 85.38 164 HIS A N 1
ATOM 1311 C CA . HIS A 1 164 ? -13.873 -12.391 5.708 1.00 85.38 164 HIS A CA 1
ATOM 1312 C C . HIS A 1 164 ? -14.673 -12.302 4.403 1.00 85.38 164 HIS A C 1
ATOM 1314 O O . HIS A 1 164 ? -15.894 -12.405 4.445 1.00 85.38 164 HIS A O 1
ATOM 1320 N N . GLY A 1 165 ? -14.031 -12.049 3.258 1.00 84.62 165 GLY A N 1
ATOM 1321 C CA . GLY A 1 165 ? -14.723 -11.866 1.977 1.00 84.62 165 GLY A CA 1
ATOM 1322 C C . GLY A 1 165 ? -15.564 -10.587 1.893 1.00 84.62 165 GLY A C 1
ATOM 1323 O O . GLY A 1 165 ? -16.345 -10.424 0.962 1.00 84.62 165 GLY A O 1
ATOM 1324 N N . VAL A 1 166 ? -15.436 -9.667 2.858 1.00 88.12 166 VAL A N 1
ATOM 1325 C CA . VAL A 1 166 ? -16.252 -8.445 2.905 1.00 88.12 166 VAL A CA 1
ATOM 1326 C C . VAL A 1 166 ? -15.780 -7.471 1.832 1.00 88.12 166 VAL A C 1
ATOM 1328 O O . VAL A 1 166 ? -14.726 -6.847 1.969 1.00 88.12 166 VAL A O 1
ATOM 1331 N N . VAL A 1 167 ? -16.570 -7.333 0.770 1.00 86.88 167 VAL A N 1
ATOM 1332 C CA . VAL A 1 167 ? -16.292 -6.403 -0.328 1.00 86.88 167 VAL A CA 1
ATOM 1333 C C . VAL A 1 167 ? -16.417 -4.962 0.164 1.00 86.88 167 VAL A C 1
ATOM 1335 O O . VAL A 1 167 ? -17.305 -4.610 0.941 1.00 86.88 167 VAL A O 1
ATOM 1338 N N . ILE A 1 168 ? -15.494 -4.115 -0.286 1.00 89.81 168 ILE A N 1
ATOM 1339 C CA . ILE A 1 168 ? -15.513 -2.684 0.008 1.00 89.81 168 ILE A CA 1
ATOM 1340 C C . ILE A 1 168 ? -16.709 -2.061 -0.717 1.00 89.81 168 ILE A C 1
ATOM 1342 O O . ILE A 1 168 ? -16.890 -2.269 -1.913 1.00 89.81 168 ILE A O 1
ATOM 1346 N N . GLU A 1 169 ? -17.516 -1.278 -0.009 1.00 89.88 169 GLU A N 1
ATOM 1347 C CA . GLU A 1 169 ? -18.719 -0.667 -0.574 1.00 89.88 169 GLU A CA 1
ATOM 1348 C C . GLU A 1 169 ? -18.407 0.178 -1.825 1.00 89.88 169 GLU A C 1
ATOM 1350 O O . GLU A 1 169 ? -17.559 1.081 -1.800 1.00 89.88 169 GLU A O 1
ATOM 1355 N N . GLY A 1 170 ? -19.093 -0.132 -2.929 1.00 87.62 170 GLY A N 1
ATOM 1356 C CA . GLY A 1 170 ? -18.897 0.513 -4.229 1.00 87.62 170 GLY A CA 1
ATOM 1357 C C . GLY A 1 170 ? -17.577 0.163 -4.928 1.00 87.62 170 GLY A C 1
ATOM 1358 O O . GLY A 1 170 ? -17.226 0.819 -5.906 1.00 87.62 170 GLY A O 1
ATOM 1359 N N . ALA A 1 171 ? -16.816 -0.822 -4.436 1.00 89.69 171 ALA A N 1
ATOM 1360 C CA . ALA A 1 171 ? -15.644 -1.316 -5.146 1.00 89.69 171 ALA A CA 1
ATOM 1361 C C . ALA A 1 171 ? -16.051 -2.245 -6.291 1.00 89.69 171 ALA A C 1
ATOM 1363 O O . ALA A 1 171 ? -16.831 -3.180 -6.125 1.00 89.69 171 ALA A O 1
ATOM 1364 N N . VAL A 1 172 ? -15.466 -1.993 -7.454 1.00 90.00 172 VAL A N 1
ATOM 1365 C CA . VAL A 1 172 ? -15.643 -2.787 -8.663 1.00 90.00 172 VAL A CA 1
ATOM 1366 C C . VAL A 1 172 ? -14.657 -3.949 -8.639 1.00 90.00 172 VAL A C 1
ATOM 1368 O O . VAL A 1 172 ? -13.438 -3.745 -8.557 1.00 90.00 172 VAL A O 1
ATOM 1371 N N . LEU A 1 173 ? -15.180 -5.168 -8.733 1.00 88.06 173 LEU A N 1
ATOM 1372 C CA . LEU A 1 173 ? -14.383 -6.359 -9.002 1.00 88.06 173 LEU A CA 1
ATOM 1373 C C . LEU A 1 173 ? -14.132 -6.455 -10.512 1.00 88.06 173 LEU A C 1
ATOM 1375 O O . LEU A 1 173 ? -14.981 -6.073 -11.317 1.00 88.06 173 LEU A O 1
ATOM 1379 N N . LYS A 1 174 ? -12.950 -6.924 -10.911 1.00 82.75 174 LYS A N 1
ATOM 1380 C CA . LYS A 1 174 ? -12.694 -7.333 -12.290 1.00 82.75 174 LYS A CA 1
ATOM 1381 C C . LYS A 1 174 ? -13.652 -8.486 -12.574 1.00 82.75 174 LYS A C 1
ATOM 1383 O O . LYS A 1 174 ? -13.666 -9.460 -11.824 1.00 82.75 174 LYS A O 1
ATOM 1388 N N . HIS A 1 175 ? -14.478 -8.339 -13.605 1.00 56.25 175 HIS A N 1
ATOM 1389 C CA . HIS A 1 175 ? -15.251 -9.467 -14.105 1.00 56.25 175 HIS A CA 1
ATOM 1390 C C . HIS A 1 175 ? -14.269 -10.575 -14.505 1.00 56.25 175 HIS A C 1
ATOM 1392 O O . HIS A 1 175 ? -13.234 -10.274 -15.108 1.00 56.25 175 HIS A O 1
ATOM 1398 N N . ALA A 1 176 ? -14.566 -11.796 -14.056 1.00 44.94 176 ALA A N 1
ATOM 1399 C CA . ALA A 1 176 ? -13.872 -13.005 -14.482 1.00 44.94 176 ALA A CA 1
ATOM 1400 C C . ALA A 1 176 ? -14.094 -13.243 -15.979 1.00 44.94 176 ALA A C 1
ATOM 1402 O O . ALA A 1 176 ? -15.204 -12.904 -16.456 1.00 44.94 176 ALA A O 1
#

Secondary structure (DSSP, 8-state):
-HHHHHHHHHHHHHHHHHHHHHHHHHHHHHHHHSPPSSTTS---HHHHHTBTT--HHHHHHHIIIIITS--S-HHHHHHHTT--EEEEEETTEEEEEEE---S-HHHHHHHHHHHHHHHHH-TTSHHHHHHHHHHHHTTTTTHHHHHHHHHHHHHHHHHHHHHH--PPTTPPBPP-

Radius of gyration: 20.11 Å; chains: 1; bounding box: 50×49×68 Å

Organism: Sphingobium xenophagum (NCBI:txid121428)